Protein AF-A0AAV9QB34-F1 (afdb_monomer_lite)

Sequence (129 aa):
MKLSALVLGSLMAVSVSAKSTYRISLYSKTDFQGDQATFTEEYDISILARRFPPSDANGVPCCSGSHKVGWSGGAQSWIFESEPGDGCCVAFCRGSTNVGRYCESAYKTESSAGTTKVVTGCGDTVLNC

Foldseek 3Di:
DDDDDDPPPDPPPPQPFDKWKKKKWFAQAFQRDHDIDMDMDIWTQGPPPPPQADADPVSGHEDWDKDFDPDPQAGQWMWIATDPPSQKKKFFDDVFDTQDMDRHTDIGRGRPRHGGMMTMDGHPDDGTD

Structure (mmCIF, N/CA/C/O backbone):
data_AF-A0AAV9QB34-F1
#
_entry.id   AF-A0AAV9QB34-F1
#
loop_
_atom_site.group_PDB
_atom_site.id
_atom_site.type_symbol
_atom_site.label_atom_id
_atom_site.label_alt_id
_atom_site.label_comp_id
_atom_site.label_asym_id
_atom_site.label_entity_id
_atom_site.label_seq_id
_atom_site.pdbx_PDB_ins_code
_atom_site.Cartn_x
_atom_site.Cartn_y
_atom_site.Cartn_z
_atom_site.occupancy
_atom_site.B_iso_or_equiv
_atom_site.auth_seq_id
_atom_site.auth_comp_id
_atom_site.auth_asym_id
_atom_site.auth_atom_id
_atom_site.pdbx_PDB_model_num
ATOM 1 N N . MET A 1 1 ? 53.637 18.542 -43.298 1.00 39.12 1 MET A N 1
ATOM 2 C CA . MET A 1 1 ? 53.465 17.295 -42.519 1.00 39.12 1 MET A CA 1
ATOM 3 C C . MET A 1 1 ? 52.157 17.423 -41.746 1.00 39.12 1 MET A C 1
ATOM 5 O O . MET A 1 1 ? 51.975 18.424 -41.070 1.00 39.12 1 MET A O 1
ATOM 9 N N . LYS A 1 2 ? 51.197 16.520 -41.987 1.00 36.00 2 LYS A N 1
ATOM 10 C CA . LYS A 1 2 ? 49.810 16.592 -41.486 1.00 36.00 2 LYS A CA 1
ATOM 11 C C . LYS A 1 2 ? 49.756 16.241 -39.991 1.00 36.00 2 LYS A C 1
ATOM 13 O O . LYS A 1 2 ? 50.165 15.144 -39.623 1.00 36.00 2 LYS A O 1
ATOM 18 N N . LEU A 1 3 ? 49.231 17.150 -39.164 1.00 40.31 3 LEU A N 1
ATOM 19 C CA . LEU A 1 3 ? 48.835 16.880 -37.778 1.00 40.31 3 LEU A CA 1
ATOM 20 C C . LEU A 1 3 ? 47.643 15.912 -37.772 1.00 40.31 3 LEU A C 1
ATOM 22 O O . LEU A 1 3 ? 46.630 16.189 -38.408 1.00 40.31 3 LEU A O 1
ATOM 26 N N . SER A 1 4 ? 47.749 14.810 -37.031 1.00 44.03 4 SER A N 1
ATOM 27 C CA . SER A 1 4 ? 46.603 13.971 -36.664 1.00 44.03 4 SER A CA 1
ATOM 28 C C . SER A 1 4 ? 46.437 14.045 -35.152 1.00 44.03 4 SER A C 1
ATOM 30 O O . SER A 1 4 ? 47.179 13.409 -34.408 1.00 44.03 4 SER A O 1
ATOM 32 N N . ALA A 1 5 ? 45.504 14.885 -34.705 1.00 48.16 5 ALA A N 1
ATOM 33 C CA . ALA A 1 5 ? 45.056 14.928 -33.322 1.00 48.16 5 ALA A CA 1
ATOM 34 C C . ALA A 1 5 ? 44.048 13.791 -33.114 1.00 48.16 5 ALA A C 1
ATOM 36 O O . ALA A 1 5 ? 42.966 13.788 -33.698 1.00 48.16 5 ALA A O 1
ATOM 37 N N . LEU A 1 6 ? 44.441 12.801 -32.319 1.00 40.31 6 LEU A N 1
ATOM 38 C CA . LEU A 1 6 ? 43.606 11.672 -31.931 1.00 40.31 6 LEU A CA 1
ATOM 39 C C . LEU A 1 6 ? 42.722 12.140 -30.767 1.00 40.31 6 LEU A C 1
ATOM 41 O O . LEU A 1 6 ? 43.196 12.301 -29.645 1.00 40.31 6 LEU A O 1
ATOM 45 N N . VAL A 1 7 ? 41.452 12.434 -31.048 1.00 46.94 7 VAL A N 1
ATOM 46 C CA . VAL A 1 7 ? 40.464 12.772 -30.017 1.00 46.94 7 VAL A CA 1
ATOM 47 C C . VAL A 1 7 ? 40.086 11.476 -29.303 1.00 46.94 7 VAL A C 1
ATOM 49 O O . VAL A 1 7 ? 39.277 10.690 -29.790 1.00 46.94 7 VAL A O 1
ATOM 52 N N . LEU A 1 8 ? 40.712 11.239 -28.151 1.00 47.56 8 LEU A N 1
ATOM 53 C CA . LEU A 1 8 ? 40.269 10.257 -27.167 1.00 47.56 8 LEU A CA 1
ATOM 54 C C . LEU A 1 8 ? 38.934 10.746 -26.590 1.00 47.56 8 LEU A C 1
ATOM 56 O O . LEU A 1 8 ? 38.895 11.566 -25.676 1.00 47.56 8 LEU A O 1
ATOM 60 N N . GLY A 1 9 ? 37.834 10.285 -27.185 1.00 42.16 9 GLY A N 1
ATOM 61 C CA . GLY A 1 9 ? 36.492 10.473 -26.653 1.00 42.16 9 GLY A CA 1
ATOM 62 C C . GLY A 1 9 ? 36.336 9.666 -25.371 1.00 42.16 9 GLY A C 1
ATOM 63 O O . GLY A 1 9 ? 36.106 8.459 -25.415 1.00 42.16 9 GLY A O 1
ATO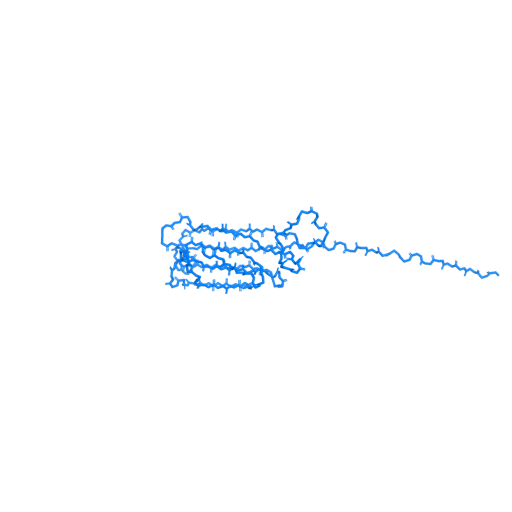M 64 N N . SER A 1 10 ? 36.485 10.327 -24.228 1.00 46.97 10 SER A N 1
ATOM 65 C CA . SER A 1 10 ? 36.156 9.763 -22.925 1.00 46.97 10 SER A CA 1
ATOM 66 C C . SER A 1 10 ? 34.660 9.443 -22.881 1.00 46.97 10 SER A C 1
ATOM 68 O O . SER A 1 10 ? 33.832 10.350 -22.791 1.00 46.97 10 SER A O 1
ATOM 70 N N . LEU A 1 11 ? 34.302 8.155 -22.936 1.00 42.53 11 LEU A N 1
ATOM 71 C CA . LEU A 1 11 ? 32.988 7.687 -22.499 1.00 42.53 11 LEU A CA 1
ATOM 72 C C . LEU A 1 11 ? 32.890 7.968 -20.994 1.00 42.53 11 LEU A C 1
ATOM 74 O O . LEU A 1 11 ? 33.397 7.209 -20.170 1.00 42.53 11 LEU A O 1
ATOM 78 N N . MET A 1 12 ? 32.266 9.083 -20.630 1.00 41.66 12 MET A N 1
ATOM 79 C CA . MET A 1 12 ? 31.808 9.292 -19.264 1.00 41.66 12 MET A CA 1
ATOM 80 C C . MET A 1 12 ? 30.670 8.297 -19.036 1.00 41.66 12 MET A C 1
ATOM 82 O O . MET A 1 12 ? 29.559 8.493 -19.524 1.00 41.66 12 MET A O 1
ATOM 86 N N . ALA A 1 13 ? 30.951 7.202 -18.331 1.00 45.38 13 ALA A N 1
ATOM 87 C CA . ALA A 1 13 ? 29.905 6.387 -17.738 1.00 45.38 13 ALA A CA 1
ATOM 88 C C . ALA A 1 13 ? 29.191 7.269 -16.707 1.00 45.38 13 ALA A C 1
ATOM 90 O O . ALA A 1 13 ? 29.665 7.437 -15.585 1.00 45.38 13 ALA A O 1
ATOM 91 N N . VAL A 1 14 ? 28.086 7.900 -17.111 1.00 41.59 14 VAL A N 1
ATOM 92 C CA . VAL A 1 14 ? 27.183 8.574 -16.181 1.00 41.59 14 VAL A CA 1
ATOM 93 C C . VAL A 1 14 ? 26.523 7.464 -15.377 1.00 41.59 14 VAL A C 1
ATOM 95 O O . VAL A 1 14 ? 25.525 6.879 -15.788 1.00 41.59 14 VAL A O 1
ATOM 98 N N . SER A 1 15 ? 27.126 7.115 -14.247 1.00 44.94 15 SER A N 1
ATOM 99 C CA . SER A 1 15 ? 26.456 6.338 -13.217 1.00 44.94 15 SER A CA 1
ATOM 100 C C . SER A 1 15 ? 25.338 7.212 -12.659 1.00 44.94 15 SER A C 1
ATOM 102 O O . SER A 1 15 ? 25.553 8.003 -11.742 1.00 44.94 15 SER A O 1
ATOM 104 N N . VAL A 1 16 ? 24.155 7.118 -13.267 1.00 45.38 16 VAL A N 1
ATOM 105 C CA . VAL A 1 16 ? 22.915 7.618 -12.679 1.00 45.38 16 VAL A CA 1
ATOM 106 C C . VAL A 1 16 ? 22.638 6.758 -11.453 1.00 45.38 16 VAL A C 1
ATOM 108 O O . VAL A 1 16 ? 22.162 5.632 -11.567 1.00 45.38 16 VAL A O 1
ATOM 111 N N . SER A 1 17 ? 23.019 7.264 -10.276 1.00 52.19 17 SER A N 1
ATOM 112 C CA . SER A 1 17 ? 22.476 6.733 -9.033 1.00 52.19 17 SER A CA 1
ATOM 113 C C . SER A 1 17 ? 21.053 7.242 -8.934 1.00 52.19 17 SER A C 1
ATOM 115 O O . SER A 1 17 ? 20.819 8.385 -8.545 1.00 52.19 17 SER A O 1
ATOM 117 N N . ALA A 1 18 ? 20.121 6.432 -9.412 1.00 59.09 18 ALA A N 1
ATOM 118 C CA . ALA A 1 18 ? 18.715 6.698 -9.236 1.00 59.09 18 ALA A CA 1
ATOM 119 C C . ALA A 1 18 ? 18.278 5.881 -8.016 1.00 59.09 18 ALA A C 1
ATOM 121 O O . ALA A 1 18 ? 18.557 4.688 -7.903 1.00 59.09 18 ALA A O 1
ATOM 122 N N . LYS A 1 19 ? 17.695 6.566 -7.042 1.00 68.88 19 LYS A N 1
ATOM 123 C CA . LYS A 1 19 ? 17.128 5.975 -5.835 1.00 68.88 19 LYS A CA 1
ATOM 124 C C . LYS A 1 19 ? 15.635 6.151 -5.954 1.00 68.88 19 LYS A C 1
ATOM 126 O O . LYS A 1 19 ? 15.214 7.260 -6.266 1.00 68.88 19 LYS A O 1
ATOM 131 N N . SER A 1 20 ? 14.880 5.092 -5.703 1.00 72.69 20 SER A N 1
ATOM 132 C CA . SER A 1 20 ? 13.433 5.198 -5.629 1.00 72.69 20 SER A CA 1
ATOM 133 C C . SER A 1 20 ? 12.970 4.959 -4.206 1.00 72.69 20 SER A C 1
ATOM 135 O O . SER A 1 20 ? 13.583 4.214 -3.437 1.00 72.69 20 SER A O 1
ATOM 137 N N . THR A 1 21 ? 11.912 5.662 -3.832 1.00 80.88 21 THR A N 1
ATOM 138 C CA . THR A 1 21 ? 11.332 5.590 -2.498 1.00 80.88 21 THR A CA 1
ATOM 139 C C . THR A 1 21 ? 9.844 5.371 -2.643 1.00 80.88 21 THR A C 1
ATOM 141 O O . THR A 1 21 ? 9.172 6.136 -3.332 1.00 80.88 21 THR A O 1
ATOM 144 N N . TYR A 1 22 ? 9.322 4.370 -1.943 1.00 85.44 22 TYR A N 1
ATOM 145 C CA . TYR A 1 22 ? 7.884 4.254 -1.757 1.00 85.44 22 TYR A CA 1
ATOM 146 C C . TYR A 1 22 ? 7.516 4.557 -0.311 1.00 85.44 22 TYR A C 1
ATOM 148 O O . TYR A 1 22 ? 8.293 4.328 0.622 1.00 85.44 22 TYR A O 1
ATOM 156 N N . ARG A 1 23 ? 6.298 5.060 -0.124 1.00 90.69 23 ARG A N 1
ATOM 157 C CA . ARG A 1 23 ? 5.715 5.347 1.180 1.00 90.69 23 ARG A CA 1
ATOM 158 C C . ARG A 1 23 ? 4.314 4.765 1.259 1.00 90.69 23 ARG A C 1
ATOM 160 O O . ARG A 1 23 ? 3.489 4.965 0.376 1.00 90.69 23 ARG A O 1
ATOM 167 N N . ILE A 1 24 ? 4.035 4.047 2.338 1.00 92.56 24 ILE A N 1
ATOM 168 C CA . ILE A 1 24 ? 2.707 3.531 2.662 1.00 92.56 24 ILE A CA 1
ATOM 169 C C . ILE A 1 24 ? 2.309 4.108 4.009 1.00 92.56 24 ILE A C 1
ATOM 171 O O . ILE A 1 24 ? 2.932 3.791 5.019 1.00 92.56 24 ILE A O 1
ATOM 175 N N . SER A 1 25 ? 1.249 4.904 4.039 1.00 93.81 25 SER A N 1
ATOM 176 C CA . SER A 1 25 ? 0.621 5.376 5.270 1.00 93.81 25 SER A CA 1
ATOM 177 C C . SER A 1 25 ? -0.716 4.677 5.470 1.00 93.81 25 SER A C 1
ATOM 179 O O . SER A 1 25 ? -1.580 4.688 4.599 1.00 93.81 25 SER A O 1
ATOM 181 N N . LEU A 1 26 ? -0.884 4.060 6.633 1.00 94.06 26 LEU A N 1
ATOM 182 C CA . LEU A 1 26 ? -2.080 3.347 7.062 1.00 94.06 26 LEU A CA 1
ATOM 183 C C . LEU A 1 26 ? -2.707 4.079 8.241 1.00 94.06 26 LEU A C 1
ATOM 185 O O . LEU A 1 26 ? -1.983 4.511 9.134 1.00 94.06 26 LEU A O 1
ATOM 189 N N . TYR A 1 27 ? -4.034 4.153 8.268 1.00 94.44 27 TYR A N 1
ATOM 190 C CA . TYR A 1 27 ? -4.787 4.892 9.278 1.00 94.44 27 TYR A CA 1
ATOM 191 C C . TYR A 1 27 ? -5.878 4.021 9.898 1.00 94.44 27 TYR A C 1
ATOM 193 O O . TYR A 1 27 ? -6.558 3.273 9.187 1.00 94.44 27 TYR A O 1
ATOM 201 N N . SER A 1 28 ? -6.059 4.093 11.219 1.00 93.00 28 SER A N 1
ATOM 202 C CA . SER A 1 28 ? -7.033 3.254 11.931 1.00 93.00 28 SER A CA 1
ATOM 203 C C . SER A 1 28 ? -8.492 3.649 11.693 1.00 93.00 28 SER A C 1
ATOM 205 O O . SER A 1 28 ? -9.381 2.828 11.922 1.00 93.00 28 SER A O 1
ATOM 207 N N . LYS A 1 29 ? -8.748 4.854 11.167 1.00 92.88 29 LYS A N 1
ATOM 208 C CA . LYS A 1 29 ? -10.078 5.353 10.784 1.00 92.88 29 LYS A CA 1
ATOM 209 C C . LYS A 1 29 ? -10.133 5.757 9.308 1.00 92.88 29 LYS A C 1
ATOM 211 O O . LYS A 1 29 ? -9.120 5.741 8.604 1.00 92.88 29 LYS A O 1
ATOM 216 N N . THR A 1 30 ? -11.332 6.078 8.836 1.00 93.25 30 THR A N 1
ATOM 217 C CA . THR A 1 30 ? -11.562 6.673 7.514 1.00 93.25 30 THR A CA 1
ATOM 218 C C . THR A 1 30 ? -10.948 8.071 7.418 1.00 93.25 30 THR A C 1
ATOM 220 O O . THR A 1 30 ? -10.532 8.656 8.423 1.00 93.25 30 THR A O 1
ATOM 223 N N . ASP A 1 31 ? -10.852 8.585 6.193 1.00 93.81 31 ASP A N 1
ATOM 224 C CA . ASP A 1 31 ? -10.423 9.955 5.886 1.00 93.81 31 ASP A CA 1
ATOM 225 C C . ASP A 1 31 ? -9.051 10.333 6.467 1.00 93.81 31 ASP A C 1
ATOM 227 O O . ASP A 1 31 ? -8.807 11.483 6.827 1.00 93.81 31 ASP A O 1
ATOM 231 N N . PHE A 1 32 ? -8.147 9.352 6.553 1.00 93.69 32 PHE A N 1
ATOM 232 C CA . PHE A 1 32 ? -6.768 9.508 7.025 1.00 93.69 32 PHE A CA 1
ATOM 233 C C . PHE A 1 32 ? -6.659 9.959 8.488 1.00 93.69 32 PHE A C 1
ATOM 235 O O . PHE A 1 32 ? -5.795 10.758 8.851 1.00 93.69 32 PHE A O 1
ATOM 242 N N . GLN A 1 33 ? -7.542 9.438 9.344 1.00 94.06 33 GLN A N 1
ATOM 243 C CA . GLN A 1 33 ? -7.600 9.777 10.766 1.00 94.06 33 GLN A CA 1
ATOM 244 C C . GLN A 1 33 ? -7.248 8.604 11.692 1.00 94.06 33 GLN A C 1
ATOM 246 O O . GLN A 1 33 ? -7.237 7.435 11.303 1.00 94.06 33 GLN A O 1
ATOM 251 N N . GLY A 1 34 ? -7.045 8.923 12.972 1.00 92.56 34 GLY A N 1
ATOM 252 C CA . GLY A 1 34 ? -6.763 7.945 14.021 1.00 92.56 34 GLY A CA 1
ATOM 253 C C . GLY A 1 34 ? -5.277 7.618 14.139 1.00 92.56 34 GLY A C 1
ATOM 254 O O . GLY A 1 34 ? -4.424 8.458 13.863 1.00 92.56 34 GLY A O 1
ATOM 255 N N . ASP A 1 35 ? -4.987 6.400 14.584 1.00 93.50 35 ASP A N 1
ATOM 256 C CA . ASP A 1 35 ? -3.622 5.894 14.697 1.00 93.50 35 ASP A CA 1
ATOM 257 C C . ASP A 1 35 ? -3.029 5.719 13.304 1.00 93.50 35 ASP A C 1
ATOM 259 O O . ASP A 1 35 ? -3.699 5.219 12.398 1.00 93.50 35 ASP A O 1
ATOM 263 N N . GLN A 1 36 ? -1.768 6.108 13.149 1.00 93.81 36 GLN A N 1
ATOM 264 C CA . GLN A 1 36 ? -1.061 6.041 11.880 1.00 93.81 36 GLN A CA 1
ATOM 265 C C . GLN A 1 36 ? 0.127 5.084 11.979 1.00 93.81 36 GLN A C 1
ATOM 267 O O . GLN A 1 36 ? 0.911 5.143 12.926 1.00 93.81 36 GLN A O 1
ATOM 272 N N . ALA A 1 37 ? 0.298 4.245 10.960 1.00 92.25 37 ALA A N 1
ATOM 273 C CA . ALA A 1 37 ? 1.549 3.543 10.698 1.00 92.25 37 ALA A CA 1
ATOM 274 C C . ALA A 1 37 ? 2.058 3.943 9.317 1.00 92.25 37 ALA A C 1
ATOM 276 O O . ALA A 1 37 ? 1.322 3.843 8.337 1.00 92.25 37 ALA A O 1
ATOM 277 N N . THR A 1 38 ? 3.314 4.373 9.243 1.00 92.69 38 THR A N 1
ATOM 278 C CA . THR A 1 38 ? 3.960 4.731 7.980 1.00 92.69 38 THR A CA 1
ATOM 279 C C . THR A 1 38 ? 5.164 3.835 7.753 1.00 92.69 38 THR A C 1
ATOM 281 O O . THR A 1 38 ? 6.008 3.683 8.636 1.00 92.69 38 THR A O 1
ATOM 284 N N . PHE A 1 39 ? 5.234 3.256 6.562 1.00 89.00 39 PHE A N 1
ATOM 285 C CA . PHE A 1 39 ? 6.342 2.443 6.087 1.00 89.00 39 PHE A CA 1
ATOM 286 C C . PHE A 1 39 ? 6.966 3.159 4.901 1.00 89.00 39 PHE A C 1
ATOM 288 O O . PHE A 1 39 ? 6.266 3.489 3.946 1.00 89.00 39 PHE A O 1
ATOM 295 N N . THR A 1 40 ? 8.266 3.397 4.975 1.00 85.12 40 THR A N 1
ATOM 296 C CA . THR A 1 40 ? 9.034 4.000 3.892 1.00 85.12 40 THR A CA 1
ATOM 297 C C . THR A 1 40 ? 10.224 3.101 3.644 1.00 85.12 40 THR A C 1
ATOM 299 O O . THR A 1 40 ? 10.968 2.817 4.585 1.00 85.12 40 THR A O 1
ATOM 302 N N . GLU A 1 41 ? 10.415 2.669 2.406 1.00 79.44 41 GLU A N 1
ATOM 303 C CA . GLU A 1 41 ? 11.647 1.997 2.012 1.00 79.44 41 GLU A CA 1
ATOM 304 C C . GLU A 1 41 ? 12.265 2.715 0.820 1.00 79.44 41 GLU A C 1
ATOM 306 O O . GLU A 1 41 ? 11.584 3.109 -0.129 1.00 79.44 41 GLU A O 1
ATOM 311 N N . GLU A 1 42 ? 13.580 2.878 0.910 1.00 72.62 42 GLU A N 1
ATOM 312 C CA . GLU A 1 42 ? 14.429 3.361 -0.165 1.00 72.62 42 GLU A CA 1
ATOM 313 C C . GLU A 1 42 ? 15.113 2.144 -0.784 1.00 72.62 42 GLU A C 1
ATOM 315 O O . GLU A 1 42 ? 15.718 1.335 -0.074 1.00 72.62 42 GLU A O 1
ATOM 320 N N . TYR A 1 43 ? 15.030 2.019 -2.102 1.00 69.12 43 TYR A N 1
ATOM 321 C CA . TYR A 1 43 ? 15.753 1.001 -2.845 1.00 69.12 43 TYR A CA 1
ATOM 322 C C . TYR A 1 43 ? 16.535 1.649 -3.981 1.00 69.12 43 TYR A C 1
ATOM 324 O O . TYR A 1 43 ? 16.127 2.629 -4.608 1.00 69.12 43 TYR A O 1
ATOM 332 N N . ASP A 1 44 ? 17.733 1.120 -4.190 1.00 64.31 44 ASP A N 1
ATOM 333 C CA . ASP A 1 44 ? 18.672 1.663 -5.154 1.00 64.31 44 ASP A CA 1
ATOM 334 C C . ASP A 1 44 ? 18.364 1.065 -6.531 1.00 64.31 44 ASP A C 1
ATOM 336 O O . ASP A 1 44 ? 18.607 -0.118 -6.756 1.00 64.31 44 ASP A O 1
ATOM 340 N N . ILE A 1 45 ? 17.816 1.861 -7.454 1.00 64.50 45 ILE A N 1
ATOM 341 C CA . ILE A 1 45 ? 17.498 1.401 -8.815 1.00 64.50 45 ILE A CA 1
ATOM 342 C C . ILE A 1 45 ? 18.728 1.444 -9.742 1.00 64.50 45 ILE A C 1
ATOM 344 O O . ILE A 1 45 ? 18.635 1.186 -10.943 1.00 64.50 45 ILE A O 1
ATOM 348 N N . SER A 1 46 ? 19.913 1.736 -9.195 1.00 60.62 46 SER A N 1
ATOM 349 C CA . SER A 1 46 ? 21.165 1.738 -9.947 1.00 60.62 46 SER A CA 1
ATOM 350 C C . SER A 1 46 ? 21.565 0.326 -10.381 1.00 60.62 46 SER A C 1
ATOM 352 O O . SER A 1 46 ? 21.870 -0.534 -9.557 1.00 60.62 46 SER A O 1
ATOM 354 N N . ILE A 1 47 ? 21.745 0.128 -11.690 1.00 54.47 47 ILE A N 1
ATOM 355 C CA . ILE A 1 47 ? 22.244 -1.120 -12.313 1.00 54.47 47 ILE A CA 1
ATOM 356 C C . ILE A 1 47 ? 23.638 -1.537 -11.769 1.00 54.47 47 ILE A C 1
ATOM 358 O O . ILE A 1 47 ? 24.066 -2.681 -11.908 1.00 54.47 47 ILE A O 1
ATOM 362 N N . LEU A 1 48 ? 24.365 -0.614 -11.125 1.00 52.97 48 LEU A N 1
ATOM 363 C CA . LEU A 1 48 ? 25.707 -0.819 -10.562 1.00 52.97 48 LEU A CA 1
ATOM 364 C C . LEU A 1 48 ? 25.727 -1.092 -9.046 1.00 52.97 48 LEU A C 1
ATOM 366 O O . LEU A 1 48 ? 26.806 -1.327 -8.489 1.00 52.97 48 LEU A O 1
ATOM 370 N N . ALA A 1 49 ? 24.580 -1.063 -8.360 1.00 51.66 49 ALA A N 1
ATOM 371 C CA . ALA A 1 49 ? 24.519 -1.303 -6.923 1.00 51.66 49 ALA A CA 1
ATOM 372 C C . ALA A 1 49 ? 24.775 -2.792 -6.628 1.00 51.66 49 ALA A C 1
ATOM 374 O O . ALA A 1 49 ? 23.890 -3.637 -6.715 1.00 51.66 49 ALA A O 1
ATOM 375 N N . ARG A 1 50 ? 26.008 -3.138 -6.231 1.00 46.16 50 ARG A N 1
ATOM 376 C CA . ARG A 1 50 ? 26.433 -4.501 -5.823 1.00 46.16 50 ARG A CA 1
ATOM 377 C C . ARG A 1 50 ? 25.784 -5.009 -4.522 1.00 46.16 50 ARG A C 1
ATOM 379 O O . ARG A 1 50 ? 26.320 -5.894 -3.858 1.00 46.16 50 ARG A O 1
ATOM 386 N N . ARG A 1 51 ? 24.639 -4.454 -4.142 1.00 46.62 51 ARG A N 1
ATOM 387 C CA . ARG A 1 51 ? 23.789 -4.917 -3.053 1.00 46.62 51 ARG A CA 1
ATOM 388 C C . ARG A 1 51 ? 22.396 -5.050 -3.643 1.00 46.62 51 ARG A C 1
ATOM 390 O O . ARG A 1 51 ? 21.611 -4.122 -3.553 1.00 46.62 51 ARG A O 1
ATOM 397 N N . PHE A 1 52 ? 22.190 -6.168 -4.339 1.00 50.00 52 PHE A N 1
ATOM 398 C CA . PHE A 1 52 ? 20.992 -6.479 -5.114 1.00 50.00 52 PHE A CA 1
ATOM 399 C C . PHE A 1 52 ? 19.726 -6.114 -4.323 1.00 50.00 52 PHE A C 1
ATOM 401 O O . PHE A 1 52 ? 19.420 -6.816 -3.353 1.00 50.00 52 PHE A O 1
ATOM 408 N N . PRO A 1 53 ? 19.001 -5.039 -4.685 1.00 53.81 53 PRO A N 1
ATOM 409 C CA . PRO A 1 53 ? 17.626 -4.898 -4.235 1.00 53.81 53 PRO A CA 1
ATOM 410 C C . PRO A 1 53 ? 16.821 -6.111 -4.729 1.00 53.81 53 PRO A C 1
ATOM 412 O O . PRO A 1 53 ? 17.264 -6.824 -5.645 1.00 53.81 53 PRO A O 1
ATOM 415 N N . PRO A 1 54 ? 15.641 -6.366 -4.142 1.00 58.00 54 PRO A N 1
ATOM 416 C CA . PRO A 1 54 ? 14.680 -7.268 -4.757 1.00 58.00 54 PRO A CA 1
ATOM 417 C C . PRO A 1 54 ? 14.540 -6.846 -6.216 1.00 58.00 54 PRO A C 1
ATOM 419 O O . PRO A 1 54 ? 14.435 -5.659 -6.512 1.00 58.00 54 PRO A O 1
ATOM 422 N N . SER A 1 55 ? 14.662 -7.799 -7.127 1.00 60.31 55 SER A N 1
ATOM 423 C CA . SER A 1 55 ? 14.482 -7.549 -8.549 1.00 60.31 55 SER A CA 1
ATOM 424 C C . SER A 1 55 ? 13.398 -8.467 -9.075 1.00 60.31 55 SER A C 1
ATOM 426 O O . SER A 1 55 ? 13.215 -9.579 -8.569 1.00 60.31 55 SER A O 1
ATOM 428 N N . ASP A 1 56 ? 12.644 -7.981 -10.055 1.00 61.41 56 ASP A N 1
ATOM 429 C CA . ASP A 1 56 ? 11.657 -8.803 -10.737 1.00 61.41 56 ASP A CA 1
ATOM 430 C C . ASP A 1 56 ? 12.346 -9.918 -11.552 1.00 61.41 56 ASP A C 1
ATOM 432 O O . ASP A 1 56 ? 13.575 -10.015 -11.627 1.00 61.41 56 ASP A O 1
ATOM 436 N N . ALA A 1 57 ? 11.553 -10.774 -12.202 1.00 58.34 57 ALA A N 1
ATOM 437 C CA . ALA A 1 57 ? 12.080 -11.850 -13.047 1.00 58.34 57 ALA A CA 1
ATOM 438 C C . ALA A 1 57 ? 12.953 -11.352 -14.222 1.00 58.34 57 ALA A C 1
ATOM 440 O O . ALA A 1 57 ? 13.649 -12.156 -14.842 1.00 58.34 57 ALA A O 1
ATOM 441 N N . ASN A 1 58 ? 12.934 -10.047 -14.513 1.00 57.12 58 ASN A N 1
ATOM 442 C CA . ASN A 1 58 ? 13.703 -9.391 -15.565 1.00 57.12 58 ASN A CA 1
ATOM 443 C C . ASN A 1 58 ? 14.921 -8.618 -15.023 1.00 57.12 58 ASN A C 1
ATOM 445 O O . ASN A 1 58 ? 15.628 -7.978 -15.801 1.00 57.12 58 ASN A O 1
ATOM 449 N N . GLY A 1 59 ? 15.199 -8.683 -13.715 1.00 59.47 59 GLY A N 1
ATOM 450 C CA . GLY A 1 59 ? 16.334 -8.000 -13.094 1.00 59.47 59 GLY A CA 1
ATOM 451 C C . GLY A 1 59 ? 16.102 -6.512 -12.816 1.00 59.47 59 GLY A C 1
ATOM 452 O O . GLY A 1 59 ? 17.071 -5.804 -12.543 1.00 59.47 59 GLY A O 1
ATOM 453 N N . VAL A 1 60 ? 14.856 -6.025 -12.882 1.00 62.06 60 VAL A N 1
ATOM 454 C CA . VAL A 1 60 ? 14.495 -4.635 -12.568 1.00 62.06 60 VAL A CA 1
ATOM 455 C C . VAL A 1 60 ? 14.435 -4.467 -11.049 1.00 62.06 60 VAL A C 1
ATOM 457 O O . VAL A 1 60 ? 13.641 -5.163 -10.416 1.00 62.06 60 VAL A O 1
ATOM 460 N N . PRO A 1 61 ? 15.248 -3.576 -10.448 1.00 64.12 61 PRO A N 1
ATOM 461 C CA . PRO A 1 61 ? 15.167 -3.232 -9.030 1.00 64.12 61 PRO A CA 1
ATOM 462 C C . PRO A 1 61 ? 13.757 -2.802 -8.628 1.00 64.12 61 PRO A C 1
ATOM 464 O O . PRO A 1 61 ? 13.161 -1.959 -9.288 1.00 64.12 61 PRO A O 1
ATOM 467 N N . CYS A 1 62 ? 13.237 -3.354 -7.542 1.00 69.69 62 CYS A N 1
ATOM 468 C CA . CYS A 1 62 ? 11.870 -3.119 -7.112 1.00 69.69 62 CYS A CA 1
ATOM 469 C C . CYS A 1 62 ? 11.716 -3.250 -5.598 1.00 69.69 62 CYS A C 1
ATOM 471 O O . CYS A 1 62 ? 12.549 -3.819 -4.887 1.00 69.69 62 CYS A O 1
ATOM 473 N N . CYS A 1 63 ? 10.607 -2.715 -5.100 1.00 77.62 63 CYS A N 1
ATOM 474 C CA . CYS A 1 63 ? 10.239 -2.838 -3.703 1.00 77.62 63 CYS A CA 1
ATOM 475 C C . CYS A 1 63 ? 9.927 -4.290 -3.323 1.00 77.62 63 CYS A C 1
ATOM 477 O O . CYS A 1 63 ? 9.326 -5.036 -4.095 1.00 77.62 63 CYS A O 1
ATOM 479 N N . SER A 1 64 ? 10.267 -4.687 -2.097 1.00 79.56 64 SER A N 1
ATOM 480 C CA . SER A 1 64 ? 9.721 -5.905 -1.500 1.00 79.56 64 SER A CA 1
ATOM 481 C C . SER A 1 64 ? 9.603 -5.740 -0.000 1.00 79.56 64 SER A C 1
ATOM 483 O O . SER A 1 64 ? 10.591 -5.457 0.671 1.00 79.56 64 SER A O 1
ATOM 485 N N . GLY A 1 65 ? 8.424 -6.007 0.531 1.00 82.38 65 GLY A N 1
ATOM 486 C CA . GLY A 1 65 ? 8.146 -5.761 1.931 1.00 82.38 65 GLY A CA 1
ATOM 487 C C . GLY A 1 65 ? 6.835 -6.401 2.338 1.00 82.38 65 GLY A C 1
ATOM 488 O O . GLY A 1 65 ? 5.957 -6.689 1.526 1.00 82.38 65 GLY A O 1
ATOM 489 N N . SER A 1 66 ? 6.698 -6.674 3.627 1.00 87.81 66 SER A N 1
ATOM 490 C CA . SER A 1 66 ? 5.446 -7.162 4.191 1.00 87.81 66 SER A CA 1
ATOM 491 C C . SER A 1 66 ? 5.300 -6.610 5.594 1.00 87.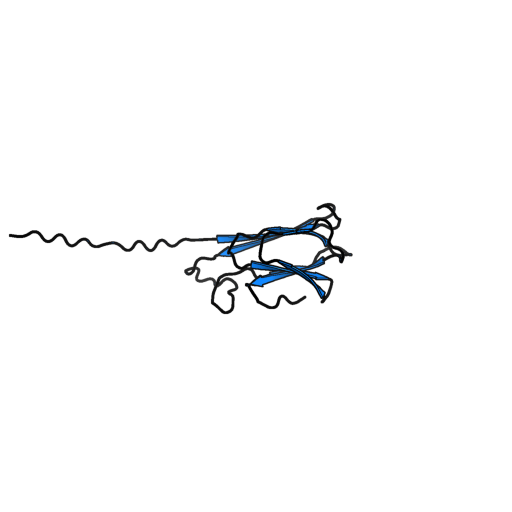81 66 SER A C 1
ATOM 493 O O . SER A 1 66 ? 6.015 -7.024 6.507 1.00 87.81 66 SER A O 1
ATOM 495 N N . HIS A 1 67 ? 4.320 -5.736 5.788 1.00 90.25 67 HIS A N 1
ATOM 496 C CA . HIS A 1 67 ? 4.084 -5.076 7.064 1.00 90.25 67 HIS A CA 1
ATOM 497 C C . HIS A 1 67 ? 2.690 -5.405 7.582 1.00 90.25 67 HIS A C 1
ATOM 499 O O . HIS A 1 67 ? 1.699 -5.352 6.854 1.00 90.25 67 HIS A O 1
ATOM 505 N N . LYS A 1 68 ? 2.608 -5.769 8.862 1.00 90.75 68 LYS A N 1
ATOM 506 C CA . LYS A 1 68 ? 1.333 -5.979 9.553 1.00 90.75 68 LYS A CA 1
ATOM 507 C C . LYS A 1 68 ? 0.876 -4.677 10.192 1.00 90.75 68 LYS A C 1
ATOM 509 O O . LYS A 1 68 ? 1.691 -3.895 10.674 1.00 90.75 68 LYS A O 1
ATOM 514 N N . VAL A 1 69 ? -0.434 -4.485 10.233 1.00 90.44 69 VAL A N 1
ATOM 515 C CA . VAL A 1 69 ? -1.047 -3.380 10.965 1.00 90.44 69 VAL A CA 1
ATOM 516 C C . VAL A 1 69 ? -1.024 -3.686 12.459 1.00 90.44 69 VAL A C 1
ATOM 518 O O . VAL A 1 69 ? -1.376 -4.788 12.875 1.00 90.44 69 VAL A O 1
ATOM 521 N N . GLY A 1 70 ? -0.575 -2.717 13.259 1.00 87.44 70 GLY A N 1
ATOM 522 C CA . GLY A 1 70 ? -0.338 -2.891 14.696 1.00 87.44 70 GLY A CA 1
ATOM 523 C C . GLY A 1 70 ? -1.583 -2.803 15.585 1.00 87.44 70 GLY A C 1
ATOM 524 O O . GLY A 1 70 ? -1.475 -3.044 16.783 1.00 87.44 70 GLY A O 1
ATOM 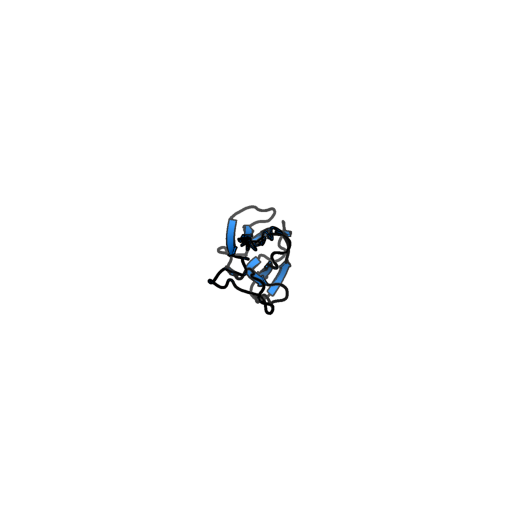525 N N . TRP A 1 71 ? -2.751 -2.464 15.034 1.00 88.31 71 TRP A N 1
ATOM 526 C CA . TRP A 1 71 ? -3.997 -2.296 15.787 1.00 88.31 71 TRP A CA 1
ATOM 527 C C . TRP A 1 71 ? -5.087 -3.287 15.366 1.00 88.31 71 TRP A C 1
ATOM 529 O O . TRP A 1 71 ? -5.126 -3.793 14.240 1.00 88.31 71 TRP A O 1
ATOM 539 N N . SER A 1 72 ? -6.012 -3.554 16.289 1.00 84.44 72 SER A N 1
ATOM 540 C CA . SER A 1 72 ? -7.179 -4.402 16.046 1.00 84.44 72 SER A CA 1
ATOM 541 C C . SER A 1 72 ? -8.145 -3.746 15.058 1.00 84.44 72 SER A C 1
ATOM 543 O O . SER A 1 72 ? -8.467 -2.570 15.198 1.00 84.44 72 SER A O 1
ATOM 545 N N . GLY A 1 73 ? -8.644 -4.517 14.089 1.00 83.75 73 GLY A N 1
ATOM 546 C CA . GLY A 1 73 ? -9.597 -4.047 13.072 1.00 83.75 73 GLY A CA 1
ATOM 547 C C . GLY A 1 73 ? -8.964 -3.617 11.744 1.00 83.75 73 GLY A C 1
ATOM 548 O O . GLY A 1 73 ? -9.683 -3.475 10.758 1.00 83.75 73 GLY A O 1
ATOM 549 N N . GLY A 1 74 ? -7.632 -3.503 11.684 1.00 90.12 74 GLY A N 1
ATOM 550 C CA . GLY A 1 74 ? -6.912 -3.129 10.467 1.00 90.12 74 GLY A CA 1
ATOM 551 C C . GLY A 1 74 ? -7.077 -1.653 10.085 1.00 90.12 74 GLY A C 1
ATOM 552 O O . GLY A 1 74 ? -7.803 -0.893 10.721 1.00 90.12 74 GLY A O 1
ATOM 553 N N . ALA A 1 75 ? -6.355 -1.217 9.058 1.00 92.19 75 ALA A N 1
ATOM 554 C CA . ALA A 1 75 ? -6.398 0.147 8.556 1.00 92.19 75 ALA A CA 1
ATOM 555 C C . ALA A 1 75 ? -7.681 0.403 7.756 1.00 92.19 75 ALA A C 1
ATOM 557 O O . ALA A 1 75 ? -7.988 -0.322 6.805 1.00 92.19 75 ALA A O 1
ATOM 558 N N . GLN A 1 76 ? -8.414 1.447 8.132 1.00 93.19 76 GLN A N 1
ATOM 559 C CA . GLN A 1 76 ? -9.655 1.865 7.485 1.00 93.19 76 GLN A CA 1
ATOM 560 C C . GLN A 1 76 ? -9.443 2.917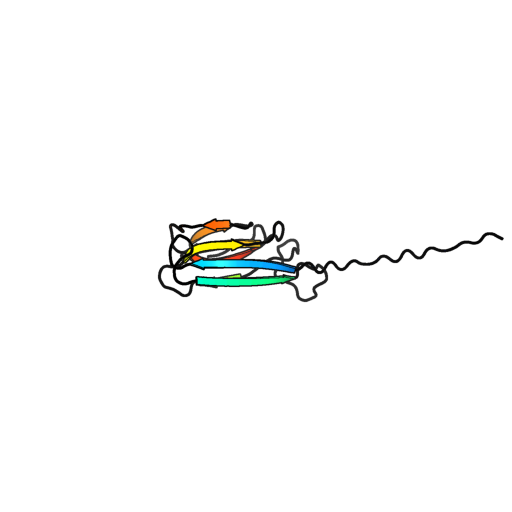 6.398 1.00 93.19 76 GLN A C 1
ATOM 562 O O . GLN A 1 76 ? -10.328 3.104 5.576 1.00 93.19 76 GLN A O 1
ATOM 567 N N . SER A 1 77 ? -8.281 3.556 6.325 1.00 93.44 77 SER A N 1
ATOM 568 C CA . SER A 1 77 ? -7.867 4.337 5.157 1.00 93.44 77 SER A CA 1
ATOM 569 C C . SER A 1 77 ? -6.364 4.232 4.954 1.00 93.44 77 SER A C 1
ATOM 571 O O . SER A 1 77 ? -5.630 3.799 5.851 1.00 93.44 77 SER A O 1
ATOM 573 N N . TRP A 1 78 ? -5.903 4.536 3.744 1.00 93.69 78 TRP A N 1
ATOM 574 C CA . TRP A 1 78 ? -4.495 4.397 3.401 1.00 93.69 78 TRP A CA 1
ATOM 575 C C . TRP A 1 78 ? -4.081 5.273 2.226 1.00 93.69 78 TRP A C 1
ATOM 577 O O . TRP A 1 78 ? -4.888 5.624 1.366 1.00 93.69 78 TRP A O 1
ATOM 587 N N . ILE A 1 79 ? -2.792 5.583 2.195 1.00 93.81 79 ILE A N 1
ATOM 588 C CA . ILE A 1 79 ? -2.111 6.297 1.124 1.00 93.81 79 ILE A CA 1
ATOM 589 C C . ILE A 1 79 ? -0.904 5.451 0.731 1.00 93.81 79 ILE A C 1
ATOM 591 O O . ILE A 1 79 ? -0.136 5.021 1.591 1.00 93.81 79 ILE A O 1
ATOM 595 N N . PHE A 1 80 ? -0.760 5.192 -0.558 1.00 92.25 80 PHE A N 1
ATOM 596 C CA . PHE A 1 80 ? 0.420 4.610 -1.167 1.00 92.25 80 PHE A CA 1
ATOM 597 C C . PHE A 1 80 ? 0.997 5.625 -2.141 1.00 92.25 80 PHE A C 1
ATOM 599 O O . PHE A 1 80 ? 0.306 6.097 -3.039 1.00 92.25 80 PHE A O 1
ATOM 606 N N . GLU A 1 81 ? 2.262 5.951 -1.953 1.00 90.44 81 GLU A N 1
ATOM 607 C CA . GLU A 1 81 ? 3.026 6.820 -2.829 1.00 90.44 81 GLU A CA 1
ATOM 608 C C . GLU A 1 81 ? 4.221 6.034 -3.346 1.00 90.44 81 GLU A C 1
ATOM 610 O O . GLU A 1 81 ? 4.958 5.413 -2.579 1.00 90.44 81 GLU A O 1
ATOM 615 N N . SER A 1 82 ? 4.388 6.057 -4.655 1.00 84.75 82 SER A N 1
ATOM 616 C CA . SER A 1 82 ? 5.463 5.398 -5.384 1.00 84.75 82 SER A CA 1
ATOM 617 C C . SER A 1 82 ? 5.792 6.245 -6.609 1.00 84.75 82 SER A C 1
ATOM 619 O O . SER A 1 82 ? 4.931 6.965 -7.140 1.00 84.75 82 SER A O 1
ATOM 621 N N . GLU A 1 83 ? 7.063 6.224 -7.002 1.00 79.12 83 GLU A N 1
ATOM 622 C CA . GLU A 1 83 ? 7.529 7.006 -8.136 1.00 79.12 83 GLU A CA 1
ATOM 623 C C . GLU A 1 83 ? 7.032 6.390 -9.452 1.00 79.12 83 GLU A C 1
ATOM 625 O O . GLU A 1 83 ? 7.075 5.172 -9.628 1.00 79.12 83 GLU A O 1
ATOM 630 N N . PRO A 1 84 ? 6.584 7.206 -10.421 1.00 71.19 84 PRO A N 1
ATOM 631 C CA . PRO A 1 84 ? 6.145 6.686 -11.708 1.00 71.19 84 PRO A CA 1
ATOM 632 C C . PRO A 1 84 ? 7.261 5.895 -12.402 1.00 71.19 84 PRO A C 1
ATOM 634 O O . PRO A 1 84 ? 8.343 6.425 -12.652 1.00 71.19 84 PRO A O 1
ATOM 637 N N . GLY A 1 85 ? 6.974 4.643 -12.766 1.00 69.94 85 GLY A N 1
ATOM 638 C CA . GLY A 1 85 ? 7.915 3.781 -13.488 1.00 69.94 85 GLY A CA 1
ATOM 639 C C . GLY A 1 85 ? 8.919 3.034 -12.606 1.00 69.94 85 GLY A C 1
ATOM 640 O O . GLY A 1 85 ? 9.823 2.401 -13.144 1.00 69.94 85 GLY A O 1
ATOM 641 N N . ASP A 1 86 ? 8.751 3.067 -11.283 1.00 71.00 86 ASP A N 1
ATOM 642 C CA . ASP A 1 86 ? 9.584 2.322 -10.334 1.00 71.00 86 ASP A CA 1
ATOM 643 C C . ASP A 1 86 ? 9.274 0.803 -10.308 1.00 71.00 86 ASP A C 1
ATOM 645 O O . ASP A 1 86 ? 10.045 -0.000 -9.787 1.00 71.00 86 ASP A O 1
ATOM 649 N N . GLY A 1 87 ? 8.148 0.396 -10.912 1.00 76.06 87 GLY A N 1
ATOM 650 C CA . GLY A 1 87 ? 7.703 -0.997 -10.995 1.00 76.06 87 GLY A CA 1
ATOM 651 C C . GLY A 1 87 ? 7.216 -1.578 -9.662 1.00 76.06 87 GLY A C 1
ATOM 652 O O . GLY A 1 87 ? 7.008 -2.793 -9.571 1.00 76.06 87 GLY A O 1
ATOM 653 N N . CYS A 1 88 ? 7.036 -0.740 -8.638 1.00 84.31 88 CYS A N 1
ATOM 654 C CA . CYS A 1 88 ? 6.615 -1.135 -7.307 1.00 84.31 88 CYS A CA 1
ATOM 655 C C . CYS A 1 88 ? 5.096 -1.275 -7.213 1.00 84.31 88 CYS A C 1
ATOM 657 O O . CYS A 1 88 ? 4.332 -0.340 -7.439 1.00 84.31 88 CYS A O 1
ATOM 659 N N . CYS A 1 89 ? 4.650 -2.450 -6.788 1.00 87.88 89 CYS A N 1
ATOM 660 C CA . CYS A 1 89 ? 3.257 -2.749 -6.524 1.00 87.88 89 CYS A CA 1
ATOM 661 C C . CYS A 1 89 ? 3.027 -3.033 -5.045 1.00 87.88 89 CYS A C 1
ATOM 663 O O . CYS A 1 89 ? 3.760 -3.796 -4.422 1.00 87.88 89 CYS A O 1
ATOM 665 N N . VAL A 1 90 ? 1.939 -2.499 -4.504 1.00 89.94 90 VAL A N 1
ATOM 666 C CA . VAL A 1 90 ? 1.423 -2.812 -3.175 1.00 89.94 90 VAL A CA 1
ATOM 667 C C . VAL A 1 90 ? 0.132 -3.617 -3.283 1.00 89.94 90 VAL A C 1
ATOM 669 O O . VAL A 1 90 ? -0.729 -3.353 -4.120 1.00 89.94 90 VAL A O 1
ATOM 672 N N . ALA A 1 91 ? -0.026 -4.594 -2.400 1.00 91.94 91 ALA A N 1
ATOM 673 C CA . ALA A 1 91 ? -1.265 -5.290 -2.117 1.00 91.94 91 ALA A CA 1
ATOM 674 C C . ALA A 1 91 ? -1.695 -5.000 -0.681 1.00 91.94 91 ALA A C 1
ATOM 676 O O . ALA A 1 91 ? -0.946 -5.219 0.274 1.00 91.94 91 ALA A O 1
ATOM 677 N N . PHE A 1 92 ? -2.933 -4.553 -0.532 1.00 91.62 92 PHE A N 1
ATOM 678 C CA . PHE A 1 92 ? -3.603 -4.409 0.747 1.00 91.62 92 PHE A CA 1
ATOM 679 C C . PHE A 1 92 ? -4.353 -5.706 1.040 1.00 91.62 92 PHE A C 1
ATOM 681 O O . PHE A 1 92 ? -5.132 -6.191 0.221 1.00 91.62 92 PHE A O 1
ATOM 688 N N . CYS A 1 93 ? -4.116 -6.275 2.214 1.00 91.81 93 CYS A N 1
ATOM 689 C CA . CYS A 1 93 ? -4.611 -7.584 2.614 1.00 91.81 93 CYS A CA 1
ATOM 690 C C . CYS A 1 93 ? -5.486 -7.483 3.861 1.00 91.81 93 CYS A C 1
ATOM 692 O O . CYS A 1 93 ? -5.123 -6.803 4.823 1.00 91.81 93 CYS A O 1
ATOM 694 N N . ARG A 1 94 ? -6.591 -8.232 3.889 1.00 90.06 94 ARG A N 1
ATOM 695 C CA . ARG A 1 94 ? -7.376 -8.531 5.094 1.00 90.06 94 ARG A CA 1
ATOM 696 C C . ARG A 1 94 ? -7.283 -10.029 5.370 1.00 90.06 94 ARG A C 1
ATOM 698 O O . ARG A 1 94 ? -7.909 -10.832 4.683 1.00 90.06 94 ARG A O 1
ATOM 705 N N . GLY A 1 95 ? -6.501 -10.414 6.372 1.00 86.50 95 GLY A N 1
ATOM 706 C CA . GLY A 1 95 ? -6.109 -11.811 6.559 1.00 86.50 95 GLY A CA 1
ATOM 707 C C . GLY A 1 95 ? -5.372 -12.324 5.319 1.00 86.50 95 GLY A C 1
ATOM 708 O O . GLY A 1 95 ? -4.405 -11.700 4.889 1.00 86.50 95 GLY A O 1
ATOM 709 N N . SER A 1 96 ? -5.865 -13.417 4.736 1.00 86.94 96 SER A N 1
ATOM 710 C CA . SER A 1 96 ? -5.369 -14.022 3.490 1.00 86.94 96 SER A CA 1
ATOM 711 C C . SER A 1 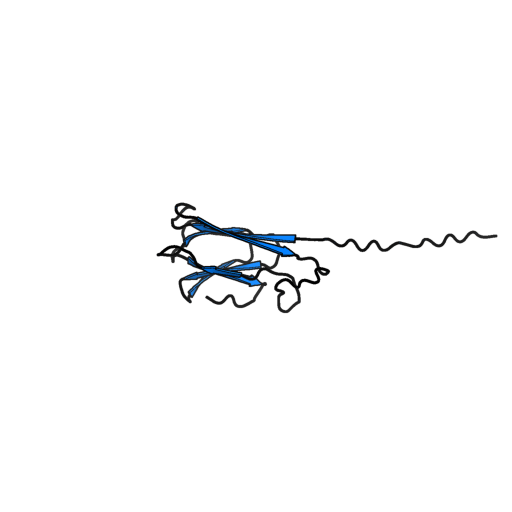96 ? -6.048 -13.485 2.221 1.00 86.94 96 SER A C 1
ATOM 713 O O . SER A 1 96 ? -5.802 -13.985 1.127 1.00 86.94 96 SER A O 1
ATOM 715 N N . THR A 1 97 ? -6.943 -12.500 2.340 1.00 87.88 97 THR A N 1
ATOM 716 C CA . THR A 1 97 ? -7.695 -11.959 1.201 1.00 87.88 97 THR A CA 1
ATOM 717 C C . THR A 1 97 ? -7.062 -10.666 0.709 1.00 87.88 97 THR A C 1
ATOM 719 O O . THR A 1 97 ? -6.902 -9.719 1.481 1.00 87.88 97 THR A O 1
ATOM 722 N N . ASN A 1 98 ? -6.757 -10.596 -0.587 1.00 88.25 98 ASN A N 1
ATOM 723 C CA . ASN A 1 98 ? -6.360 -9.353 -1.242 1.00 88.25 98 ASN A CA 1
ATOM 724 C C . ASN A 1 98 ? -7.589 -8.447 -1.414 1.00 88.25 98 ASN A C 1
ATOM 726 O O . ASN A 1 98 ? -8.591 -8.858 -1.996 1.00 88.25 98 ASN A O 1
ATOM 730 N N . VAL A 1 99 ? -7.519 -7.231 -0.875 1.00 87.56 99 VAL A N 1
ATOM 731 C CA . VAL A 1 99 ? -8.600 -6.231 -0.919 1.00 87.56 99 VAL A CA 1
ATOM 732 C C . VAL A 1 99 ? -8.280 -5.051 -1.844 1.00 87.56 99 VAL A C 1
ATOM 734 O O . VAL A 1 99 ? -9.092 -4.136 -1.982 1.00 87.56 99 VAL A O 1
ATOM 737 N N . GLY A 1 100 ? -7.110 -5.067 -2.482 1.00 88.12 100 GLY A N 1
ATOM 738 C CA . GLY A 1 100 ? -6.686 -4.082 -3.468 1.00 88.12 100 GLY A CA 1
ATOM 739 C C . GLY A 1 100 ? -5.210 -4.242 -3.825 1.00 88.12 100 GLY A C 1
ATOM 740 O O . GLY A 1 100 ? -4.384 -4.479 -2.946 1.00 88.12 100 GLY A O 1
ATOM 741 N N . ARG A 1 101 ? -4.881 -4.074 -5.109 1.00 89.31 101 ARG A N 1
ATOM 742 C CA . ARG A 1 101 ? -3.511 -4.040 -5.635 1.00 89.31 101 ARG A CA 1
ATOM 743 C C . ARG A 1 101 ? -3.311 -2.765 -6.447 1.00 89.31 101 ARG A C 1
ATOM 745 O O . ARG A 1 101 ? -4.169 -2.442 -7.264 1.00 89.31 101 ARG A O 1
ATOM 752 N N . TYR A 1 102 ? -2.186 -2.088 -6.243 1.00 89.69 102 TYR A N 1
ATOM 753 C CA . TYR A 1 102 ? -1.854 -0.825 -6.900 1.00 89.69 102 TYR A CA 1
ATOM 754 C C . TYR A 1 102 ? -0.369 -0.808 -7.244 1.00 89.69 102 TYR A C 1
ATOM 756 O O . TYR A 1 102 ? 0.441 -1.150 -6.393 1.00 89.69 102 TYR A O 1
ATOM 764 N N . CYS A 1 103 ? -0.026 -0.434 -8.473 1.00 87.06 103 CYS A N 1
ATOM 765 C CA . CYS A 1 103 ? 1.362 -0.314 -8.947 1.00 87.06 103 CYS A CA 1
ATOM 766 C C . CYS A 1 103 ? 1.761 1.136 -9.241 1.00 87.06 103 CYS A C 1
ATOM 768 O O . CYS A 1 103 ? 2.773 1.401 -9.871 1.00 87.06 103 CYS A O 1
ATOM 770 N N . GLU A 1 104 ? 0.912 2.065 -8.818 1.00 85.50 104 GLU A N 1
ATOM 771 C CA . GLU A 1 104 ? 1.110 3.500 -8.912 1.00 85.50 104 GLU A CA 1
ATOM 772 C C . GLU A 1 104 ? 0.591 4.124 -7.619 1.00 85.50 104 GLU A C 1
ATOM 774 O O . GLU A 1 104 ? -0.181 3.495 -6.880 1.00 85.50 104 GLU A O 1
ATOM 779 N N . SER A 1 105 ? 0.986 5.373 -7.376 1.00 89.06 105 SER A N 1
ATOM 780 C CA . SER A 1 105 ? 0.485 6.158 -6.252 1.00 89.06 105 SER A CA 1
ATOM 781 C C . SER A 1 105 ? -1.046 6.142 -6.213 1.00 89.06 105 SER A C 1
ATOM 783 O O . SER A 1 105 ? -1.720 6.525 -7.168 1.00 89.06 105 SER A O 1
ATOM 785 N N . ALA A 1 106 ? -1.602 5.701 -5.093 1.00 92.06 106 ALA A N 1
ATOM 786 C CA . ALA A 1 106 ? -3.030 5.524 -4.906 1.00 92.06 106 ALA A CA 1
ATOM 787 C C . ALA A 1 106 ? -3.406 5.824 -3.459 1.00 92.06 106 ALA A C 1
ATOM 789 O O . ALA A 1 106 ? -2.603 5.693 -2.540 1.00 92.06 106 ALA A O 1
ATOM 790 N N . TYR A 1 107 ? -4.660 6.175 -3.229 1.00 92.31 107 TYR A N 1
ATOM 791 C CA . TYR A 1 107 ? -5.172 6.360 -1.880 1.00 92.31 107 TYR A CA 1
ATOM 792 C C . TYR A 1 107 ? -6.605 5.868 -1.787 1.00 92.31 107 TYR A C 1
ATOM 794 O O . TYR A 1 107 ? -7.326 5.761 -2.783 1.00 92.31 107 TYR A O 1
ATOM 802 N N . LYS A 1 108 ? -7.029 5.590 -0.558 1.00 92.25 108 LYS A N 1
ATOM 803 C CA . LYS A 1 108 ? -8.405 5.220 -0.265 1.00 92.25 108 LYS A CA 1
ATOM 804 C C . LYS A 1 108 ? -8.819 5.802 1.074 1.00 92.25 108 LYS A C 1
ATOM 806 O O . LYS A 1 108 ? -8.266 5.433 2.108 1.00 92.25 108 LYS A O 1
ATOM 811 N N . THR A 1 109 ? -9.799 6.699 1.032 1.00 90.81 109 THR A N 1
ATOM 812 C CA . THR A 1 109 ? -10.382 7.355 2.211 1.00 90.81 109 THR A CA 1
ATOM 813 C C . THR A 1 109 ? -11.240 6.398 3.034 1.00 90.81 109 THR A C 1
ATOM 815 O O . THR A 1 109 ? -11.354 6.574 4.241 1.00 90.81 109 THR A O 1
ATOM 818 N N . GLU A 1 110 ? -11.774 5.342 2.413 1.00 87.62 110 GLU A N 1
ATOM 819 C CA . GLU A 1 110 ? -12.547 4.298 3.088 1.00 87.62 110 GLU A CA 1
ATOM 820 C C . GLU A 1 110 ? -12.207 2.902 2.542 1.00 87.62 110 GLU A C 1
ATOM 822 O O . GLU A 1 110 ? -12.582 2.498 1.438 1.00 87.62 110 GLU A O 1
ATOM 827 N N . SER A 1 111 ? -11.475 2.124 3.330 1.00 78.38 111 SER A N 1
ATOM 828 C CA . SER A 1 111 ? -11.206 0.713 3.091 1.00 78.38 111 SER A CA 1
ATOM 829 C C . SER A 1 111 ? -12.380 -0.099 3.621 1.00 78.38 111 SER A C 1
ATOM 831 O O . SER A 1 111 ? -12.492 -0.347 4.820 1.00 78.38 111 SER A O 1
ATOM 833 N N . SER A 1 112 ? -13.230 -0.568 2.708 1.00 65.00 112 SER A N 1
ATOM 834 C CA . SER A 1 112 ? -14.437 -1.363 2.977 1.00 65.00 112 SER A CA 1
ATOM 835 C C . SER A 1 112 ? -14.210 -2.623 3.821 1.00 65.00 112 SER A C 1
ATOM 837 O O . SER A 1 112 ? -15.169 -3.230 4.292 1.00 65.00 112 SER A O 1
ATOM 839 N N . ALA A 1 113 ? -12.956 -3.041 4.013 1.00 66.81 113 ALA A N 1
ATOM 840 C CA . ALA A 1 113 ? -12.626 -4.302 4.647 1.00 66.81 113 ALA A CA 1
ATOM 841 C C . ALA A 1 113 ? -11.612 -4.202 5.805 1.00 66.81 113 ALA A C 1
ATOM 843 O O . ALA A 1 113 ? -11.440 -5.206 6.483 1.00 66.81 113 ALA A O 1
ATOM 844 N N . GLY A 1 114 ? -10.984 -3.057 6.088 1.00 81.81 114 GLY A N 1
ATOM 845 C CA . GLY A 1 114 ? -9.958 -2.971 7.138 1.00 81.81 114 GLY A CA 1
ATOM 846 C C . GLY A 1 114 ? -8.690 -3.767 6.786 1.00 81.81 114 GLY A C 1
ATOM 847 O O . GLY A 1 114 ? -8.625 -4.987 6.933 1.00 81.81 114 GLY A O 1
ATOM 848 N N . THR A 1 115 ? -7.655 -3.085 6.307 1.00 89.56 115 THR A N 1
ATOM 849 C CA . THR A 1 115 ? -6.397 -3.718 5.887 1.00 89.56 115 THR A CA 1
ATOM 850 C C . THR A 1 115 ? -5.618 -4.211 7.106 1.00 89.56 115 THR A C 1
ATOM 852 O O . THR A 1 115 ? -5.209 -3.418 7.940 1.00 89.56 115 THR A O 1
ATOM 855 N N . THR A 1 116 ? -5.336 -5.503 7.221 1.00 92.69 116 THR A N 1
ATOM 856 C CA . THR A 1 116 ? -4.535 -6.066 8.326 1.00 92.69 116 THR A CA 1
ATOM 857 C C . THR A 1 116 ? -3.052 -6.207 7.990 1.00 92.69 116 THR A C 1
ATOM 859 O O . THR A 1 116 ? -2.220 -6.332 8.888 1.00 92.69 116 THR A O 1
ATOM 862 N N . LYS A 1 117 ? -2.712 -6.252 6.700 1.00 91.75 117 LYS A N 1
ATOM 863 C CA . LYS A 1 117 ? -1.348 -6.443 6.196 1.00 91.75 117 LYS A CA 1
ATOM 864 C C . LYS A 1 117 ? -1.197 -5.707 4.868 1.00 91.75 117 LYS A C 1
ATOM 866 O O . LYS A 1 117 ? -2.145 -5.647 4.091 1.00 91.75 117 LYS A O 1
ATOM 871 N N . VAL A 1 118 ? -0.015 -5.175 4.608 1.00 91.81 118 VAL A N 1
ATOM 872 C CA . VAL A 1 118 ? 0.390 -4.667 3.297 1.00 91.81 118 VAL A CA 1
ATOM 873 C C . VAL A 1 118 ? 1.589 -5.454 2.810 1.00 91.81 118 VAL A C 1
ATOM 875 O O . VAL A 1 118 ? 2.478 -5.773 3.599 1.00 91.81 118 VAL A O 1
ATOM 878 N N . VAL A 1 119 ? 1.589 -5.802 1.531 1.00 91.38 119 VAL A N 1
ATOM 879 C CA . VAL A 1 119 ? 2.669 -6.546 0.881 1.00 91.38 119 VAL A CA 1
ATOM 880 C C . VAL A 1 119 ? 3.098 -5.771 -0.344 1.00 91.38 119 VAL A C 1
ATOM 882 O O . VAL A 1 119 ? 2.257 -5.452 -1.175 1.00 91.38 119 VAL A O 1
ATOM 885 N N . THR A 1 120 ? 4.379 -5.467 -0.456 1.00 88.50 120 THR A N 1
ATOM 886 C CA . THR A 1 120 ? 4.971 -4.830 -1.628 1.00 88.50 120 THR A CA 1
ATOM 887 C C . THR A 1 120 ? 5.787 -5.837 -2.425 1.00 88.50 120 THR A C 1
ATOM 889 O O . THR A 1 120 ? 6.334 -6.797 -1.876 1.00 88.50 120 THR A O 1
ATOM 892 N N . GLY A 1 121 ? 5.832 -5.644 -3.735 1.00 84.81 121 GLY A N 1
ATOM 893 C CA . GLY A 1 121 ? 6.564 -6.482 -4.675 1.00 84.81 121 GLY A CA 1
ATOM 894 C C . GLY A 1 121 ? 6.532 -5.881 -6.075 1.00 84.81 121 GLY A C 1
ATOM 895 O O . GLY A 1 121 ? 6.031 -4.782 -6.281 1.00 84.81 121 GLY A O 1
ATOM 896 N N . CYS A 1 122 ? 7.042 -6.615 -7.054 1.00 80.62 122 CYS A N 1
ATOM 897 C CA . CYS A 1 122 ? 7.398 -6.044 -8.353 1.00 80.62 122 CYS A CA 1
ATOM 898 C C . CYS A 1 122 ? 6.356 -6.367 -9.424 1.00 80.62 122 CYS A C 1
ATOM 900 O O . CYS A 1 122 ? 5.898 -7.508 -9.466 1.00 80.62 122 CYS A O 1
ATOM 902 N N . GLY A 1 123 ? 6.023 -5.429 -10.313 1.00 71.94 123 GLY A N 1
ATOM 903 C CA . GLY A 1 123 ? 5.275 -5.681 -11.558 1.00 71.94 123 GLY A CA 1
ATOM 904 C C . GLY A 1 123 ? 4.111 -6.669 -11.412 1.00 71.94 123 GLY A C 1
ATOM 905 O O . GLY A 1 123 ? 3.145 -6.389 -10.709 1.00 71.94 123 GLY A O 1
ATOM 906 N N . ASP A 1 124 ? 4.231 -7.854 -12.019 1.00 68.75 124 ASP A N 1
ATOM 907 C CA . ASP A 1 124 ? 3.215 -8.923 -11.998 1.00 68.75 124 ASP A CA 1
ATOM 908 C C . ASP A 1 124 ? 3.413 -9.978 -10.895 1.00 68.75 124 ASP A C 1
ATOM 910 O O . ASP A 1 124 ? 2.671 -10.961 -10.816 1.00 68.75 124 ASP A O 1
ATOM 914 N N . THR A 1 125 ? 4.395 -9.799 -10.007 1.00 74.19 125 THR A N 1
ATOM 915 C CA . THR A 1 125 ? 4.691 -10.765 -8.939 1.00 74.19 125 THR A CA 1
ATOM 916 C C . THR A 1 125 ? 3.442 -11.005 -8.095 1.00 74.19 125 THR A C 1
ATOM 918 O O . THR A 1 125 ? 2.708 -10.069 -7.760 1.00 74.19 125 THR A O 1
ATOM 921 N N . VAL A 1 126 ? 3.169 -12.262 -7.745 1.00 76.50 126 VAL A N 1
ATOM 922 C CA . VAL A 1 126 ? 2.028 -12.598 -6.889 1.00 76.50 126 VAL A CA 1
ATOM 923 C C . VAL A 1 126 ? 2.288 -12.055 -5.483 1.00 76.50 126 VAL A C 1
ATOM 925 O O . VAL A 1 126 ? 3.173 -12.527 -4.771 1.00 76.50 126 VAL A O 1
ATOM 928 N N . LEU A 1 127 ? 1.505 -11.052 -5.083 1.00 81.69 127 LEU A N 1
ATOM 929 C CA . LEU A 1 127 ? 1.571 -10.458 -3.751 1.00 81.69 127 LEU A CA 1
ATOM 930 C C . LEU A 1 127 ? 0.659 -11.249 -2.813 1.00 81.69 127 LEU A C 1
ATOM 932 O O . LEU A 1 127 ? -0.561 -11.073 -2.813 1.00 81.69 127 LEU A O 1
ATOM 936 N N . ASN A 1 128 ? 1.266 -12.156 -2.049 1.00 83.00 128 ASN A N 1
ATOM 937 C CA . ASN A 1 128 ? 0.537 -13.065 -1.173 1.00 83.00 128 ASN A CA 1
ATOM 938 C C . ASN A 1 128 ? 0.146 -12.392 0.145 1.00 83.00 128 ASN A C 1
ATOM 940 O O . ASN A 1 128 ? 0.993 -12.043 0.979 1.00 83.00 128 ASN A O 1
ATOM 944 N N . CYS A 1 129 ? -1.162 -12.282 0.341 1.00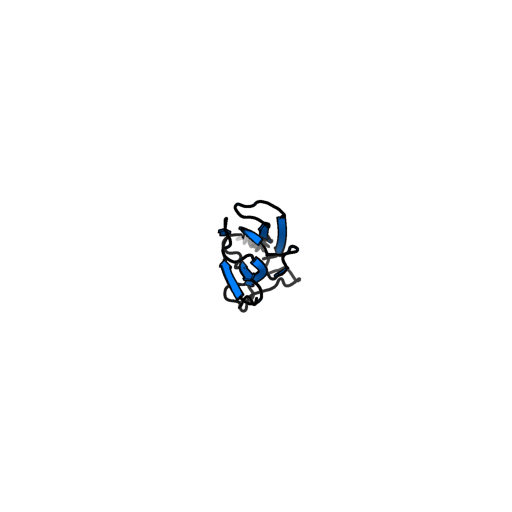 83.69 129 CYS A N 1
ATOM 945 C CA . CYS A 1 129 ? -1.766 -12.119 1.650 1.00 83.69 129 CYS A CA 1
ATOM 946 C C . CYS A 1 129 ? -1.605 -13.441 2.421 1.00 83.69 129 CYS A C 1
ATOM 948 O O . CYS A 1 129 ? -0.917 -13.372 3.464 1.00 83.69 129 CYS A O 1
#

pLDDT: mean 76.12, std 17.61, range [36.0, 94.44]

Radius of gyration: 20.53 Å; chains: 1; bounding box: 68×31×59 Å

Organism: NCBI:txid1690605

Secondary structure (DSSP, 8-state):
------------------EEEEEEEEESSSTT-SSEEEEEEEEE--TT-SS---B-TT--B---EEEE-SSTT-BSEEEEE--TTS-EEEEEEETTEEEEEESS-EEES--TT-B-EEEEEETT-----